Protein AF-A0A7C4Z8L1-F1 (afdb_monomer_lite)

pLDDT: mean 95.6, std 4.55, range [77.25, 98.69]

Sequence (40 aa):
MRVALMITCLGDQFFPEVGLATVRLLRRLGVEVEFPQAQT

Radius of gyration: 10.51 Å; chains: 1; bounding box: 26×16×21 Å

Foldseek 3Di:
DEDEDDADPCCCVPPVVVVVVVVVVCVVVVYHYDHDPPDD

Secondary structure (DSSP, 8-state):
-EEE----HHHHHH-HHHHHHHHHHHHHTT-EEE--TT--

Structure (mmCIF, N/CA/C/O backbone):
data_AF-A0A7C4Z8L1-F1
#
_entry.id   AF-A0A7C4Z8L1-F1
#
loop_
_atom_site.group_PDB
_atom_site.id
_atom_site.type_symbol
_atom_site.label_atom_id
_atom_site.label_alt_id
_atom_site.label_comp_id
_atom_site.label_asym_id
_atom_site.label_entity_id
_atom_site.label_seq_id
_atom_site.pdbx_PDB_ins_code
_atom_site.Cartn_x
_atom_site.Cartn_y
_atom_site.Cartn_z
_atom_site.occupancy
_atom_site.B_iso_or_equiv
_atom_site.auth_seq_id
_atom_site.auth_comp_id
_atom_site.auth_asym_id
_atom_site.auth_atom_id
_atom_site.pdbx_PDB_model_num
ATOM 1 N N . MET A 1 1 ? -12.064 -0.239 9.564 1.00 94.00 1 MET A N 1
ATOM 2 C CA . MET A 1 1 ? -10.669 -0.538 9.972 1.00 94.00 1 MET A CA 1
ATOM 3 C C . MET A 1 1 ? -9.753 0.436 9.246 1.00 94.00 1 MET A C 1
ATOM 5 O O . MET A 1 1 ? -10.060 0.742 8.099 1.00 94.00 1 MET A O 1
ATOM 9 N N . ARG A 1 2 ? -8.681 0.925 9.886 1.00 96.75 2 ARG A N 1
ATOM 10 C CA . ARG A 1 2 ? -7.744 1.898 9.297 1.00 96.75 2 ARG A CA 1
ATOM 11 C C . ARG A 1 2 ? -6.326 1.332 9.253 1.00 96.75 2 ARG A C 1
ATOM 13 O O . ARG A 1 2 ? -5.926 0.660 10.203 1.00 96.75 2 ARG A O 1
ATOM 20 N N . VAL A 1 3 ? -5.611 1.559 8.153 1.00 97.38 3 VAL A N 1
ATOM 21 C CA . VAL A 1 3 ? -4.248 1.052 7.928 1.00 97.38 3 VAL A CA 1
ATOM 22 C C . VAL A 1 3 ? -3.360 2.119 7.295 1.00 97.38 3 VAL A C 1
ATOM 24 O O . VAL A 1 3 ? -3.804 2.858 6.417 1.00 97.38 3 VAL A O 1
ATOM 27 N N . ALA A 1 4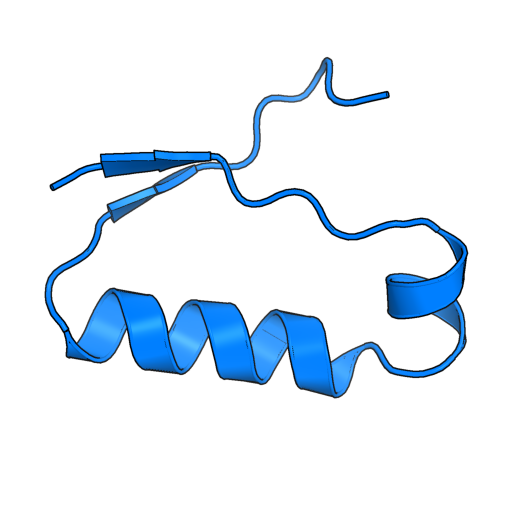 ? -2.088 2.140 7.688 1.00 96.69 4 ALA A N 1
ATOM 28 C CA . ALA A 1 4 ? -1.050 2.873 6.975 1.00 96.69 4 ALA A CA 1
ATOM 29 C C . ALA A 1 4 ? -0.443 1.967 5.894 1.00 96.69 4 ALA A C 1
ATOM 31 O O . ALA A 1 4 ? 0.030 0.872 6.206 1.00 96.69 4 ALA A O 1
ATOM 32 N N . LEU A 1 5 ? -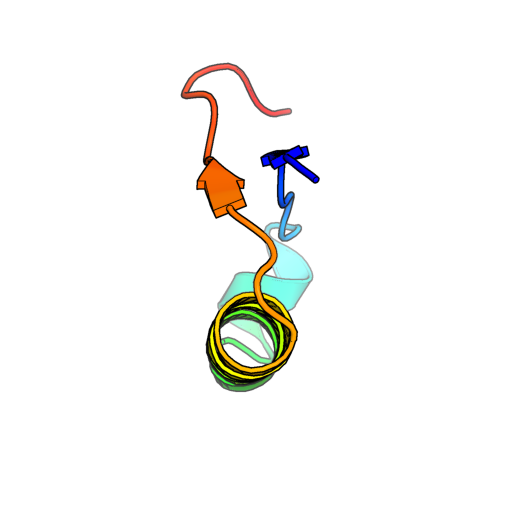0.463 2.400 4.632 1.00 95.69 5 LEU A N 1
ATOM 33 C CA . LEU A 1 5 ? 0.117 1.640 3.522 1.00 95.69 5 LEU A CA 1
ATOM 34 C C . LEU A 1 5 ? 1.516 2.171 3.208 1.00 95.69 5 LEU A C 1
ATOM 36 O O . LEU A 1 5 ? 1.682 3.353 2.924 1.00 95.69 5 LEU A O 1
ATOM 40 N N . MET A 1 6 ? 2.516 1.295 3.248 1.00 95.38 6 MET A N 1
ATOM 41 C CA . MET A 1 6 ? 3.896 1.597 2.872 1.00 95.38 6 MET A CA 1
ATOM 42 C C . MET A 1 6 ? 4.232 0.855 1.581 1.00 95.38 6 MET A C 1
ATOM 44 O O . MET A 1 6 ? 4.066 -0.362 1.500 1.00 95.38 6 MET A O 1
ATOM 48 N N . ILE A 1 7 ? 4.713 1.590 0.583 1.00 93.69 7 ILE A N 1
ATOM 49 C CA . ILE A 1 7 ? 5.245 1.039 -0.664 1.00 93.69 7 ILE A CA 1
ATOM 50 C C . ILE A 1 7 ? 6.738 1.351 -0.665 1.00 93.69 7 ILE A C 1
ATOM 52 O O . ILE A 1 7 ? 7.136 2.489 -0.428 1.00 93.69 7 ILE A O 1
ATOM 56 N N . THR A 1 8 ? 7.572 0.336 -0.877 1.00 93.75 8 THR A N 1
ATOM 57 C CA . THR A 1 8 ? 9.024 0.534 -0.936 1.00 93.75 8 THR A CA 1
ATOM 58 C C . THR A 1 8 ? 9.412 1.278 -2.211 1.00 93.75 8 THR A C 1
ATOM 60 O O . THR A 1 8 ? 8.713 1.198 -3.221 1.00 93.75 8 THR A O 1
ATOM 63 N N . CYS A 1 9 ? 10.574 1.935 -2.206 1.00 94.12 9 CYS A N 1
ATOM 64 C CA . CYS A 1 9 ? 11.094 2.628 -3.389 1.00 94.12 9 CYS A CA 1
ATOM 65 C C . CYS A 1 9 ? 11.230 1.703 -4.610 1.00 94.12 9 CYS A C 1
ATOM 67 O O . CYS A 1 9 ? 10.901 2.089 -5.726 1.00 94.12 9 CYS A O 1
ATOM 69 N N . LEU A 1 10 ? 11.650 0.453 -4.399 1.00 96.69 10 LEU A N 1
ATOM 70 C CA . LEU A 1 10 ? 11.744 -0.539 -5.470 1.00 96.69 10 LEU A CA 1
ATOM 71 C C . LEU A 1 10 ? 10.358 -0.932 -5.994 1.00 96.69 10 LEU A C 1
ATOM 73 O O . LEU A 1 10 ? 10.176 -1.059 -7.200 1.00 96.69 10 LEU A O 1
ATOM 77 N N . GLY A 1 11 ? 9.376 -1.110 -5.106 1.00 95.75 11 GLY A N 1
ATOM 78 C CA . GLY A 1 11 ? 8.006 -1.431 -5.507 1.00 95.75 11 GLY A CA 1
ATOM 79 C C . GLY A 1 11 ? 7.380 -0.323 -6.351 1.00 95.75 11 GLY A C 1
ATOM 80 O O . GLY A 1 11 ? 6.791 -0.614 -7.386 1.00 95.75 11 GLY A O 1
ATOM 81 N N . ASP A 1 12 ? 7.565 0.933 -5.946 1.00 94.81 12 ASP A N 1
ATOM 82 C CA . ASP A 1 12 ? 7.054 2.096 -6.678 1.00 94.81 12 ASP A CA 1
ATOM 83 C C . ASP A 1 12 ? 7.753 2.276 -8.036 1.00 94.81 12 ASP A C 1
ATOM 85 O O . ASP A 1 12 ? 7.109 2.563 -9.042 1.00 94.81 12 ASP A O 1
ATOM 89 N N . GLN A 1 13 ? 9.066 2.028 -8.093 1.00 97.62 13 GLN A N 1
ATOM 90 C CA . GLN A 1 13 ? 9.841 2.202 -9.320 1.00 97.62 13 GLN A CA 1
ATOM 91 C C . GLN A 1 13 ? 9.631 1.084 -10.349 1.00 97.62 13 GLN A C 1
ATOM 93 O O . GLN A 1 13 ? 9.632 1.358 -11.549 1.00 97.62 13 GLN A O 1
ATOM 98 N N . PHE A 1 14 ? 9.484 -0.167 -9.908 1.00 98.31 14 PHE A N 1
ATOM 99 C CA . PHE A 1 14 ? 9.364 -1.310 -10.820 1.00 98.31 14 PHE A CA 1
ATOM 100 C C . PHE A 1 14 ? 7.918 -1.747 -11.072 1.00 98.31 14 PHE A C 1
ATOM 102 O O . PHE A 1 14 ? 7.648 -2.297 -12.137 1.00 98.31 14 PHE A O 1
ATOM 109 N N . PHE A 1 15 ? 6.999 -1.523 -10.125 1.00 98.19 15 PHE A N 1
ATOM 110 C CA . PHE A 1 15 ? 5.626 -2.044 -10.178 1.00 98.19 15 PHE A CA 1
ATOM 111 C C . PHE A 1 15 ? 4.583 -1.072 -9.576 1.00 98.19 15 PHE A C 1
ATOM 113 O O . PHE A 1 15 ? 3.819 -1.462 -8.680 1.00 98.19 15 PHE A O 1
ATOM 120 N N . PRO A 1 16 ? 4.496 0.187 -10.046 1.00 97.00 16 PRO A N 1
ATOM 121 C CA . PRO A 1 16 ? 3.611 1.203 -9.462 1.00 97.00 16 PRO A CA 1
ATOM 122 C C . PRO A 1 16 ? 2.124 0.792 -9.463 1.00 97.00 16 P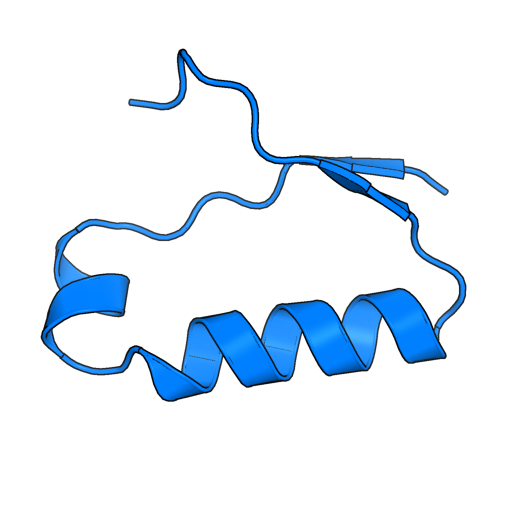RO A C 1
ATOM 124 O O . PRO A 1 16 ? 1.366 1.107 -8.537 1.00 97.00 16 PRO A O 1
ATOM 127 N N . GLU A 1 17 ? 1.682 0.020 -10.460 1.00 98.38 17 GLU A N 1
ATOM 128 C CA . GLU A 1 17 ? 0.319 -0.510 -10.538 1.00 98.38 17 GLU A CA 1
ATOM 129 C C . GLU A 1 17 ? -0.070 -1.416 -9.360 1.00 98.38 17 GLU A C 1
ATOM 131 O O . GLU A 1 17 ? -1.251 -1.461 -9.002 1.00 98.38 17 GLU A O 1
ATOM 136 N N . VAL A 1 18 ? 0.886 -2.092 -8.713 1.00 98.12 18 VAL A N 1
ATOM 137 C CA . VAL A 1 18 ? 0.616 -2.953 -7.549 1.00 98.12 18 VAL A CA 1
ATOM 138 C C . VAL A 1 18 ? 0.173 -2.112 -6.354 1.00 98.12 18 VAL A C 1
ATOM 140 O O . VAL A 1 18 ? -0.799 -2.463 -5.676 1.00 98.12 18 VAL A O 1
ATOM 143 N N . GLY A 1 19 ? 0.820 -0.966 -6.125 1.00 97.06 19 GLY A N 1
ATOM 144 C CA . GLY A 1 19 ? 0.422 -0.013 -5.089 1.00 97.06 19 GLY A CA 1
ATOM 145 C C . GLY A 1 19 ? -0.998 0.509 -5.313 1.00 97.06 19 GLY A C 1
ATOM 146 O O . GLY A 1 19 ? -1.847 0.453 -4.419 1.00 97.06 19 GLY A O 1
ATOM 147 N N . LEU A 1 20 ? -1.301 0.920 -6.548 1.00 98.00 20 LEU A N 1
ATOM 148 C CA . LEU A 1 20 ? -2.633 1.385 -6.951 1.00 98.00 20 LEU A CA 1
ATOM 149 C C . LEU A 1 20 ? -3.705 0.298 -6.784 1.00 98.00 20 LEU A C 1
ATOM 151 O O . LEU A 1 20 ? -4.788 0.569 -6.254 1.00 98.00 20 LEU A O 1
ATOM 155 N N . ALA A 1 21 ? -3.420 -0.930 -7.221 1.00 98.62 21 ALA A N 1
ATOM 156 C CA . ALA A 1 21 ? -4.328 -2.066 -7.088 1.00 98.62 21 ALA A CA 1
ATOM 157 C C . ALA A 1 21 ? -4.603 -2.398 -5.614 1.00 98.62 21 ALA A C 1
ATOM 159 O O . ALA A 1 21 ? -5.757 -2.619 -5.240 1.00 98.62 21 ALA A O 1
ATOM 160 N N . THR A 1 22 ? -3.571 -2.340 -4.770 1.00 98.25 22 THR A N 1
ATOM 161 C CA . THR A 1 22 ? -3.680 -2.553 -3.322 1.00 98.25 22 THR A CA 1
ATOM 162 C C . THR A 1 22 ? -4.613 -1.526 -2.682 1.00 98.25 22 THR A C 1
ATOM 164 O O . THR A 1 22 ? -5.561 -1.903 -1.994 1.00 98.25 22 THR A O 1
ATOM 167 N N . VAL A 1 23 ? -4.435 -0.230 -2.973 1.00 98.19 23 VAL A N 1
ATOM 168 C CA . VAL A 1 23 ? -5.324 0.835 -2.465 1.00 98.19 23 VAL A CA 1
ATOM 169 C C . VAL A 1 23 ? -6.770 0.621 -2.912 1.00 98.19 23 VAL A C 1
ATOM 171 O O . VAL A 1 23 ? -7.695 0.751 -2.107 1.00 98.19 23 VAL A O 1
ATOM 174 N N . ARG A 1 24 ? -6.986 0.284 -4.190 1.00 98.50 24 ARG A N 1
ATOM 175 C CA . ARG A 1 24 ? -8.331 0.033 -4.737 1.00 98.50 24 ARG A CA 1
ATOM 176 C C . ARG A 1 24 ? -9.013 -1.141 -4.039 1.00 98.50 24 ARG A C 1
ATOM 178 O O . ARG A 1 24 ? -10.186 -1.030 -3.685 1.00 98.50 24 ARG A O 1
ATOM 185 N N . LEU A 1 25 ? -8.286 -2.237 -3.824 1.00 9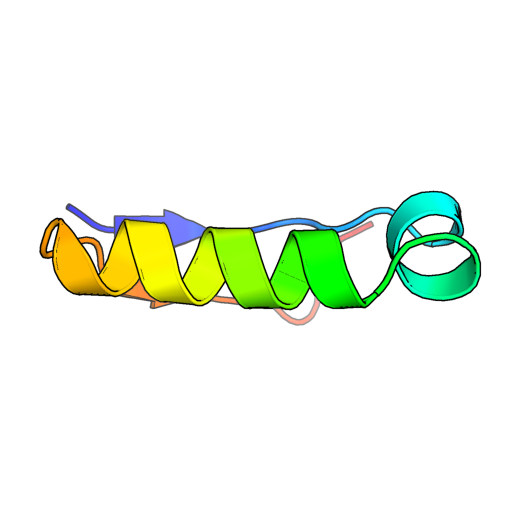8.50 25 LEU A N 1
ATOM 186 C CA . LEU A 1 25 ? -8.797 -3.417 -3.131 1.00 98.50 25 LEU A CA 1
ATOM 187 C C . LEU A 1 25 ? -9.168 -3.091 -1.680 1.00 98.50 25 LEU A C 1
ATOM 189 O O . LEU A 1 25 ? -10.288 -3.377 -1.264 1.00 98.50 25 LEU A O 1
ATOM 193 N N . LEU A 1 26 ? -8.270 -2.439 -0.937 1.00 98.50 26 LEU A N 1
ATOM 194 C CA . LEU A 1 26 ? -8.499 -2.069 0.462 1.00 98.50 26 LEU A CA 1
ATOM 195 C C . LEU A 1 26 ? -9.724 -1.161 0.618 1.00 98.50 26 LEU A C 1
ATOM 197 O O . LEU A 1 26 ? -10.603 -1.445 1.433 1.00 98.50 26 LEU A O 1
ATOM 201 N N . ARG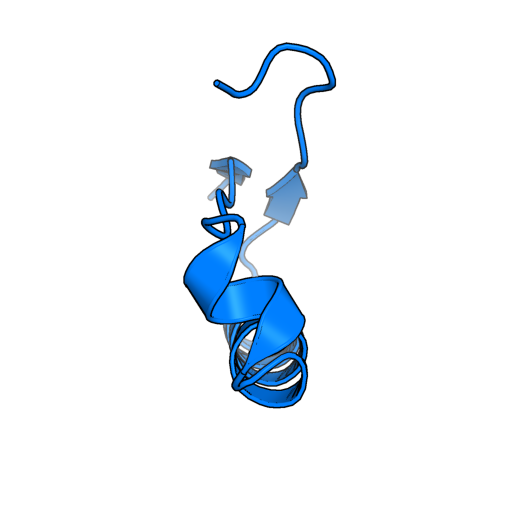 A 1 27 ? -9.854 -0.131 -0.225 1.00 98.19 27 ARG A N 1
ATOM 202 C CA . ARG A 1 27 ? -11.033 0.750 -0.216 1.00 98.19 27 ARG A CA 1
ATOM 203 C C . ARG A 1 27 ? -12.326 -0.005 -0.525 1.00 98.19 27 ARG A C 1
ATOM 205 O O . ARG A 1 27 ? -13.334 0.234 0.133 1.00 98.19 27 ARG A O 1
ATOM 212 N N . ARG A 1 28 ? -12.307 -0.947 -1.478 1.00 98.44 28 ARG A N 1
ATOM 213 C CA . ARG A 1 28 ? -13.474 -1.791 -1.800 1.00 98.44 28 ARG A CA 1
ATOM 214 C C . ARG A 1 28 ? -13.901 -2.673 -0.623 1.00 98.44 28 ARG A C 1
ATOM 216 O O . ARG A 1 2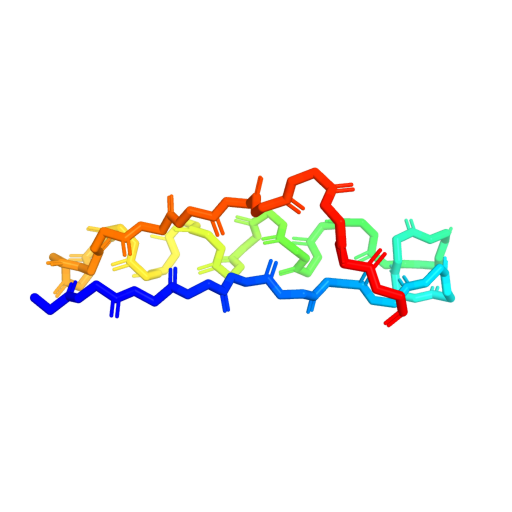8 ? -15.085 -2.960 -0.489 1.00 98.44 28 ARG A O 1
ATOM 223 N N . LEU A 1 29 ? -12.959 -3.077 0.224 1.00 98.56 29 LEU A N 1
ATOM 224 C CA . LEU A 1 29 ? -13.219 -3.845 1.444 1.00 98.56 29 LEU A CA 1
ATOM 225 C C . LEU A 1 29 ? -13.638 -2.967 2.640 1.00 98.56 29 LEU A C 1
ATOM 227 O O . LEU A 1 29 ? -13.798 -3.480 3.744 1.00 98.56 29 LEU A O 1
ATOM 231 N N . GLY A 1 30 ? -13.817 -1.655 2.448 1.00 98.31 30 GLY A N 1
ATOM 232 C CA . GLY A 1 30 ? -14.184 -0.728 3.522 1.00 98.31 30 GLY A CA 1
ATOM 233 C C . GLY A 1 30 ? -13.024 -0.377 4.461 1.00 98.31 30 GLY A C 1
ATOM 234 O O . GLY A 1 30 ? -13.253 0.034 5.601 1.00 98.31 30 GLY A O 1
ATOM 235 N N . VAL A 1 31 ? -11.778 -0.557 4.009 1.00 98.69 31 VAL A N 1
ATOM 236 C CA . VAL A 1 31 ? -10.578 -0.157 4.752 1.00 98.69 31 VAL A CA 1
ATOM 237 C C . VAL A 1 31 ? -10.207 1.281 4.397 1.00 98.69 31 VAL A C 1
ATOM 239 O O . VAL A 1 31 ? -10.077 1.641 3.225 1.00 98.69 31 VAL A O 1
ATOM 242 N N . GLU A 1 32 ? -10.002 2.098 5.424 1.00 98.31 32 GLU A N 1
ATOM 243 C CA . GLU A 1 32 ? -9.444 3.441 5.288 1.00 98.31 32 GLU A CA 1
ATOM 244 C C . GLU A 1 32 ? -7.914 3.345 5.190 1.00 98.31 32 GLU A C 1
ATOM 246 O O . GLU A 1 32 ? -7.274 2.716 6.034 1.00 98.31 32 GLU A O 1
ATOM 251 N N . VAL A 1 33 ? -7.340 3.938 4.140 1.00 98.00 33 VAL A N 1
ATOM 252 C CA . VAL A 1 33 ? -5.902 3.874 3.837 1.00 98.00 33 VAL A CA 1
ATOM 253 C C . VAL A 1 33 ? -5.283 5.253 4.014 1.00 98.00 33 VAL A C 1
ATOM 255 O O . VAL A 1 33 ? -5.709 6.199 3.348 1.00 98.00 33 VAL A O 1
ATOM 258 N N . GLU A 1 34 ? -4.262 5.344 4.863 1.00 96.31 34 GLU A N 1
ATOM 259 C CA . GLU A 1 34 ? -3.467 6.554 5.088 1.00 96.31 34 GLU A CA 1
ATOM 260 C C . GLU A 1 34 ? -1.999 6.367 4.674 1.00 96.31 34 GLU A C 1
ATOM 262 O O . GLU A 1 34 ? -1.478 5.250 4.638 1.00 96.31 34 GLU A O 1
ATOM 267 N N . PHE A 1 35 ? -1.337 7.484 4.360 1.00 94.12 35 PHE A N 1
ATOM 268 C CA . PHE A 1 35 ? 0.069 7.545 3.950 1.00 94.12 35 PHE A CA 1
ATOM 269 C C . PHE A 1 35 ? 0.799 8.584 4.813 1.00 94.12 35 PHE A C 1
ATOM 271 O O . PHE A 1 35 ? 0.837 9.764 4.451 1.00 94.12 35 PHE A O 1
ATOM 278 N N . PRO A 1 36 ? 1.305 8.198 5.999 1.00 93.31 36 PRO A N 1
ATOM 279 C CA . PRO A 1 36 ? 2.047 9.111 6.860 1.00 93.31 36 PRO A CA 1
ATOM 280 C C . PRO A 1 36 ? 3.283 9.677 6.145 1.00 93.31 36 PRO A C 1
ATOM 282 O O . PRO A 1 36 ? 4.065 8.928 5.574 1.00 93.31 36 PRO A O 1
ATOM 285 N N . GLN A 1 37 ? 3.513 10.991 6.223 1.00 87.19 37 GLN A N 1
ATOM 286 C CA . GLN A 1 37 ? 4.674 11.623 5.569 1.00 87.19 37 GLN A CA 1
ATOM 287 C C . GLN A 1 37 ? 6.035 11.111 6.074 1.00 87.19 37 GLN A C 1
ATOM 289 O O . GLN A 1 37 ? 7.021 11.213 5.355 1.00 87.19 37 GLN A O 1
ATOM 294 N N . ALA A 1 38 ? 6.100 10.572 7.294 1.00 87.25 38 ALA A N 1
ATOM 295 C CA . ALA A 1 38 ? 7.331 10.093 7.926 1.00 87.25 38 ALA A CA 1
ATOM 296 C C . ALA A 1 38 ? 7.552 8.571 7.772 1.00 87.25 38 ALA A C 1
ATOM 298 O O . ALA A 1 38 ? 8.084 7.927 8.675 1.00 87.25 38 ALA A O 1
ATOM 299 N N . GLN A 1 39 ? 7.112 7.975 6.661 1.00 82.19 39 GLN A N 1
ATOM 300 C CA . GLN A 1 39 ? 7.440 6.585 6.319 1.00 82.19 39 GLN A CA 1
ATOM 301 C C . GLN A 1 39 ? 8.906 6.493 5.853 1.00 82.19 39 GLN A C 1
ATOM 303 O O . GLN A 1 39 ? 9.362 7.362 5.113 1.00 82.19 39 GLN A O 1
ATOM 308 N N . THR A 1 40 ? 9.646 5.475 6.310 1.00 77.25 40 THR A N 1
ATOM 309 C CA . THR A 1 40 ? 11.058 5.222 5.941 1.00 77.25 40 THR A CA 1
ATOM 310 C C . THR A 1 40 ? 11.217 3.847 5.317 1.00 77.25 40 THR A C 1
ATOM 312 O O . THR A 1 40 ? 10.472 2.932 5.735 1.00 77.25 40 THR A O 1
#